Protein AF-A0A811K0P9-F1 (afdb_monomer)

Mean predicted aligned error: 18.81 Å

Sequence (170 aa):
MRSLLFLSLLFFTVQGAIVQQPKAIVVEADGKEWSQAKLEIEDAVEKLKAELFEVRKEELKAAALMRASSVPKTLTSEYVDAEGHKFLCKPCNFLFETIRDELIKESRLNLEIVRPKVDAACKKWSHNVSFLDRVCEKLVDQALVSLTEWLRAEEEKINPERICVFLHMC

Structure (mmCIF, N/CA/C/O backbone):
data_AF-A0A811K0P9-F1
#
_entry.id   AF-A0A811K0P9-F1
#
loop_
_atom_site.group_PDB
_atom_site.id
_atom_site.type_symbol
_atom_site.label_atom_id
_atom_site.label_alt_id
_atom_site.label_comp_id
_atom_site.label_asym_id
_atom_site.label_entity_id
_atom_site.label_seq_id
_atom_site.pdbx_PDB_ins_code
_atom_site.Cartn_x
_atom_site.Cartn_y
_atom_site.Cartn_z
_atom_site.occupancy
_atom_site.B_iso_or_equiv
_atom_site.auth_seq_id
_atom_site.auth_comp_id
_atom_site.auth_asym_id
_atom_site.auth_atom_id
_atom_site.pdbx_PDB_model_num
ATOM 1 N N . MET A 1 1 ? -52.061 74.069 36.843 1.00 35.97 1 MET A N 1
ATOM 2 C CA . MET A 1 1 ? -53.424 74.144 36.270 1.00 35.97 1 MET A CA 1
ATOM 3 C C . MET A 1 1 ? -53.768 72.783 35.664 1.00 35.97 1 MET A C 1
ATOM 5 O O . MET A 1 1 ? -52.948 72.312 34.898 1.00 35.97 1 MET A O 1
ATOM 9 N N . ARG A 1 2 ? -54.917 72.196 36.062 1.00 36.59 2 ARG A N 1
ATOM 10 C CA . ARG A 1 2 ? -55.795 71.193 35.383 1.00 36.59 2 ARG A CA 1
ATOM 11 C C . ARG A 1 2 ? -55.119 69.987 34.678 1.00 36.59 2 ARG A C 1
ATOM 13 O O . ARG A 1 2 ? -54.403 70.186 33.717 1.00 36.59 2 ARG A O 1
ATOM 20 N N . SER A 1 3 ? -55.205 68.738 35.156 1.00 35.06 3 SER A N 1
ATOM 21 C CA . SER A 1 3 ? -56.364 67.821 35.311 1.00 35.06 3 SER A CA 1
ATOM 22 C C . SER A 1 3 ? -56.935 67.264 33.987 1.00 35.06 3 SER A C 1
ATOM 24 O O . SER A 1 3 ? -57.140 68.041 33.059 1.00 35.06 3 SER A O 1
ATOM 26 N N . LEU A 1 4 ? -57.269 65.954 3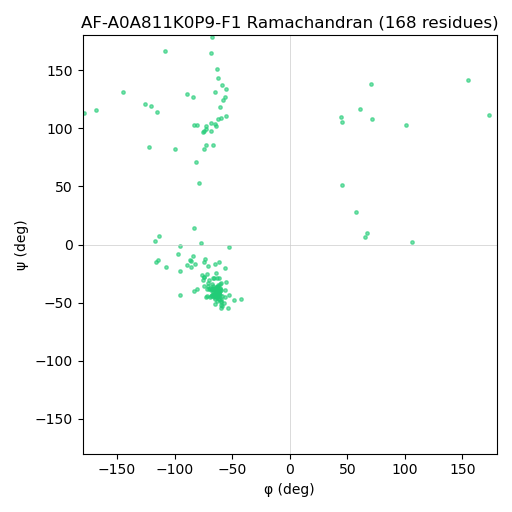4.020 1.00 41.19 4 LEU A N 1
ATOM 27 C CA . LEU A 1 4 ? -58.037 65.081 33.091 1.00 41.19 4 LEU A CA 1
ATOM 28 C C . LEU A 1 4 ? -57.189 64.167 32.171 1.00 41.19 4 LEU A C 1
ATOM 30 O O . LEU A 1 4 ? -56.460 64.648 31.317 1.00 41.19 4 LEU A O 1
ATOM 34 N N . LEU A 1 5 ? -57.072 62.858 32.468 1.00 43.28 5 LEU A N 1
ATOM 35 C CA . LEU A 1 5 ? -57.980 61.733 32.120 1.00 43.28 5 LEU A CA 1
ATOM 36 C C . LEU A 1 5 ? -58.149 61.523 30.608 1.00 43.28 5 LEU A C 1
ATOM 38 O O . LEU A 1 5 ? -58.753 62.373 29.979 1.00 43.28 5 LEU A O 1
ATOM 42 N N . PHE A 1 6 ? -57.720 60.366 30.080 1.00 43.28 6 PHE A N 1
ATOM 43 C CA . PHE A 1 6 ? -58.512 59.510 29.176 1.00 43.28 6 PHE A CA 1
ATOM 44 C C . PHE A 1 6 ? -57.841 58.131 28.997 1.00 43.28 6 PHE A C 1
ATOM 46 O O . PHE A 1 6 ? -56.732 58.011 28.483 1.00 43.28 6 PHE A O 1
ATOM 53 N N . LEU A 1 7 ? -58.541 57.088 29.456 1.00 42.72 7 LEU A N 1
ATOM 54 C CA . LEU A 1 7 ? -58.359 55.693 29.048 1.00 42.72 7 LEU A CA 1
ATOM 55 C C . LEU A 1 7 ? -58.669 55.561 27.548 1.00 42.72 7 LEU A C 1
ATOM 57 O O . LEU A 1 7 ? -59.669 56.125 27.104 1.00 42.72 7 LEU A O 1
ATOM 61 N N . SER A 1 8 ? -57.925 54.719 26.820 1.00 40.56 8 SER A N 1
ATOM 62 C CA . SER A 1 8 ? -58.440 53.487 26.181 1.00 40.56 8 SER A CA 1
ATOM 63 C C . SER A 1 8 ? -57.625 53.021 24.955 1.00 40.56 8 SER A C 1
ATOM 65 O O . SER A 1 8 ? -57.216 53.819 24.123 1.00 40.56 8 SER A O 1
ATOM 67 N N . LEU A 1 9 ? -57.494 51.686 24.858 1.00 39.62 9 LEU A N 1
ATOM 68 C CA . LEU A 1 9 ? -57.539 50.868 23.631 1.00 39.62 9 LEU A CA 1
ATOM 69 C C . LEU A 1 9 ? -56.363 50.936 22.626 1.00 39.62 9 LEU A C 1
ATOM 71 O O . LEU A 1 9 ? -56.285 51.843 21.812 1.00 39.62 9 LEU A O 1
ATOM 75 N N . LEU A 1 10 ? -55.543 49.872 22.555 1.00 44.56 10 LEU A N 1
ATOM 76 C CA . LEU A 1 10 ? -55.672 48.815 21.524 1.00 44.56 10 LEU A CA 1
ATOM 77 C C . LEU A 1 10 ? -54.508 47.802 21.558 1.00 44.56 10 LEU A C 1
ATOM 79 O O . LEU A 1 10 ? -53.370 48.105 21.225 1.00 44.56 10 LEU A O 1
ATOM 83 N N . PHE A 1 11 ? -54.870 46.580 21.956 1.00 39.84 11 PHE A N 1
ATOM 84 C CA . PHE A 1 11 ? -54.554 45.302 21.311 1.00 39.84 11 PHE A CA 1
ATOM 85 C C . PHE A 1 11 ? -53.120 45.033 20.824 1.00 39.84 11 PHE A C 1
ATOM 87 O O . PHE A 1 11 ? -52.696 45.414 19.738 1.00 39.84 11 PHE A O 1
ATOM 94 N N . PHE A 1 12 ? -52.453 44.188 21.610 1.00 39.44 12 PHE A N 1
ATOM 95 C CA . PHE A 1 12 ? -51.396 43.289 21.171 1.00 39.44 12 PHE A CA 1
ATOM 96 C C . PHE A 1 12 ? -51.896 42.385 20.035 1.00 39.44 12 PHE A C 1
ATOM 98 O O . PHE A 1 12 ? -52.860 41.642 20.213 1.00 39.44 12 PHE A O 1
ATOM 105 N N . THR A 1 13 ? -51.172 42.347 18.920 1.00 44.50 13 THR A N 1
ATOM 106 C CA . THR A 1 13 ? -51.170 41.187 18.021 1.00 44.50 13 THR A CA 1
ATOM 107 C C . THR A 1 13 ? -49.742 40.680 17.890 1.00 44.50 13 THR A C 1
ATOM 109 O O . THR A 1 13 ? -49.014 41.035 16.967 1.00 44.50 13 THR A O 1
ATOM 112 N N . VAL A 1 14 ? -49.334 39.848 18.849 1.00 46.28 14 VAL A N 1
ATOM 113 C CA . VAL A 1 14 ? -48.204 38.932 18.680 1.00 46.28 14 VAL A CA 1
ATOM 114 C C . VAL A 1 14 ? -48.747 37.736 17.903 1.00 46.28 14 VAL A C 1
ATOM 116 O O . VAL A 1 14 ? -49.471 36.909 18.452 1.00 46.28 14 VAL A O 1
ATOM 119 N N . GLN A 1 15 ? -48.447 37.662 16.609 1.00 41.97 15 GLN A N 1
ATOM 120 C CA . GLN A 1 15 ? -48.671 36.454 15.816 1.00 41.97 15 GLN A CA 1
ATOM 121 C C . GLN A 1 15 ? -47.631 35.403 16.224 1.00 41.97 15 GLN A C 1
ATOM 123 O O . GLN A 1 15 ? -46.566 35.287 15.628 1.00 41.97 15 GLN A O 1
ATOM 128 N N . GLY A 1 16 ? -47.939 34.644 17.274 1.00 40.09 16 GLY A N 1
ATOM 129 C CA . GLY A 1 16 ? -47.299 33.362 17.542 1.00 40.09 16 GLY A CA 1
ATOM 130 C C . GLY A 1 16 ? -48.002 32.288 16.719 1.00 40.09 16 GLY A C 1
ATOM 131 O O . GLY A 1 16 ? -49.103 31.867 17.067 1.00 40.09 16 GLY A O 1
ATOM 132 N N . ALA A 1 17 ? -47.393 31.864 15.614 1.00 41.56 17 ALA A N 1
ATOM 133 C CA . ALA A 1 17 ? -47.830 30.684 14.883 1.00 41.56 17 ALA A CA 1
ATOM 134 C C . ALA A 1 17 ? -47.624 29.448 15.776 1.00 41.56 17 ALA A C 1
ATOM 136 O O . ALA A 1 17 ? -46.502 28.983 15.970 1.00 41.56 17 ALA A O 1
ATOM 137 N N . ILE A 1 18 ? -48.711 28.931 16.350 1.00 42.50 18 ILE A N 1
ATOM 138 C CA . ILE A 1 18 ? -48.719 27.623 17.006 1.00 42.50 18 ILE A CA 1
ATOM 139 C C . ILE A 1 18 ? -48.655 26.584 15.886 1.00 42.50 18 ILE A C 1
AT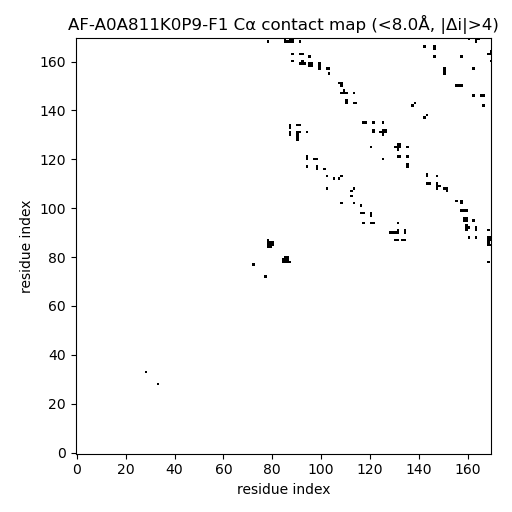OM 141 O O . ILE A 1 18 ? -49.650 26.294 15.225 1.00 42.50 18 ILE A O 1
ATOM 145 N N . VAL A 1 19 ? -47.456 26.054 15.645 1.00 41.47 19 VAL A N 1
ATOM 146 C CA . VAL A 1 19 ? -47.244 24.863 14.821 1.00 41.47 19 VAL A CA 1
ATOM 147 C C . VAL A 1 19 ? -47.927 23.699 15.535 1.00 41.47 19 VAL A C 1
ATOM 149 O O . VAL A 1 19 ? -47.438 23.178 16.536 1.00 41.47 19 VAL A O 1
ATOM 152 N N . GLN A 1 20 ? -49.105 23.330 15.046 1.00 47.66 20 GLN A N 1
ATOM 153 C CA . GLN A 1 20 ? -49.849 22.170 15.507 1.00 47.66 20 GLN A CA 1
ATOM 154 C C . GLN A 1 20 ? -49.062 20.928 15.075 1.00 47.66 20 GLN A C 1
ATOM 156 O O . GLN A 1 20 ? -49.002 20.605 13.890 1.00 47.66 20 GLN A O 1
ATOM 161 N N . GLN A 1 21 ? -48.379 20.277 16.022 1.00 42.59 21 GLN A N 1
ATOM 162 C CA . GLN A 1 21 ? -47.638 19.055 15.724 1.00 42.59 21 GLN A CA 1
ATOM 163 C C . GLN A 1 21 ? -48.596 17.989 15.172 1.00 42.59 21 GLN A C 1
ATOM 165 O O . GLN A 1 21 ? -49.702 17.834 15.708 1.00 42.59 21 GLN A O 1
ATOM 170 N N . PRO A 1 22 ? -48.208 17.250 14.117 1.00 46.25 22 PRO A N 1
ATOM 171 C CA . PRO A 1 22 ? -49.009 16.141 13.633 1.00 46.25 22 PRO A CA 1
ATOM 172 C C . PRO A 1 22 ? -49.126 15.116 14.761 1.00 46.25 22 PRO A C 1
ATOM 174 O O . PRO A 1 22 ? -48.123 14.592 15.245 1.00 46.25 22 PRO A O 1
ATOM 177 N N . LYS A 1 23 ? -50.361 14.855 15.208 1.00 46.22 23 LYS A N 1
ATOM 178 C CA . LYS A 1 23 ? -50.657 13.733 16.101 1.00 46.22 23 LYS A CA 1
ATOM 179 C C . LYS A 1 23 ? -50.144 12.470 15.418 1.00 46.22 23 LYS A C 1
ATOM 181 O O . LYS A 1 23 ? -50.690 12.066 14.395 1.00 46.22 23 LYS A O 1
ATOM 186 N N . ALA A 1 24 ? -49.090 11.882 15.975 1.00 47.69 24 ALA A N 1
ATOM 187 C CA . ALA A 1 24 ? -48.630 10.564 15.586 1.00 47.69 24 ALA A CA 1
ATOM 188 C C . ALA A 1 24 ? -49.781 9.583 15.840 1.00 47.69 24 ALA A C 1
ATOM 190 O O . ALA A 1 24 ? -50.153 9.325 16.984 1.00 47.69 24 ALA A O 1
ATOM 191 N N . ILE A 1 25 ? -50.389 9.096 14.762 1.00 47.41 25 ILE A N 1
ATOM 192 C CA . ILE A 1 25 ? -51.291 7.953 14.815 1.00 47.41 25 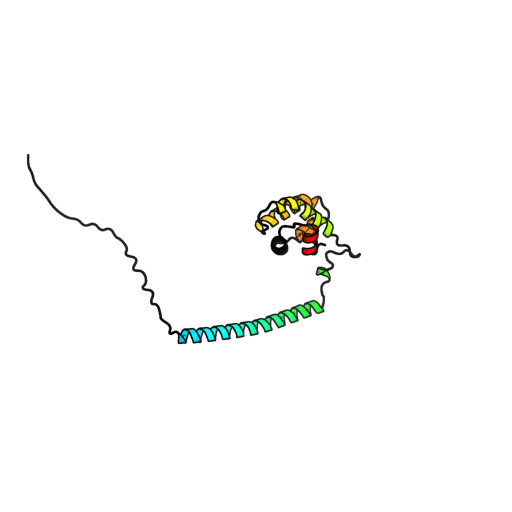ILE A CA 1
ATOM 193 C C . ILE A 1 25 ? -50.373 6.749 14.993 1.00 47.41 25 ILE A C 1
ATOM 195 O O . ILE A 1 25 ? -49.753 6.282 14.039 1.00 47.41 25 ILE A O 1
ATOM 199 N N . VAL A 1 26 ? -50.217 6.306 16.237 1.00 53.09 26 VAL A N 1
ATOM 200 C CA . VAL A 1 26 ? -49.587 5.022 16.537 1.00 53.09 26 VAL A CA 1
ATOM 201 C C . VAL A 1 26 ? -50.599 3.961 16.126 1.00 53.09 26 VAL A C 1
ATOM 203 O O . VAL A 1 26 ? -51.606 3.758 16.798 1.00 53.09 26 VAL A O 1
ATOM 206 N N . VAL A 1 27 ? -50.372 3.345 14.969 1.00 54.50 27 VAL A N 1
ATOM 207 C CA . VAL A 1 27 ? -51.075 2.123 14.584 1.00 54.50 27 VAL A CA 1
ATOM 208 C C . VAL A 1 27 ? -50.445 1.009 15.417 1.00 54.50 27 VAL A C 1
ATOM 210 O O . VAL A 1 27 ? -49.358 0.530 15.099 1.00 54.50 27 VAL A O 1
ATOM 213 N N . GLU A 1 28 ? -51.078 0.659 16.537 1.00 50.91 28 GLU A N 1
ATOM 214 C CA . GLU A 1 28 ? -50.770 -0.564 17.284 1.00 50.91 28 GLU A CA 1
ATOM 215 C C . GLU A 1 28 ? -51.172 -1.759 16.412 1.00 50.91 28 GLU A C 1
ATOM 217 O O . GLU A 1 28 ? -52.295 -2.250 16.481 1.00 50.91 28 GLU A O 1
ATOM 222 N N . ALA A 1 29 ? -50.265 -2.188 15.533 1.00 56.75 29 ALA A N 1
ATOM 223 C CA . ALA A 1 29 ? -50.363 -3.499 14.907 1.00 56.75 29 ALA A CA 1
ATOM 224 C C . ALA A 1 29 ? -50.211 -4.559 16.005 1.00 56.75 29 ALA A C 1
ATOM 226 O O . ALA A 1 29 ? -49.322 -4.454 16.861 1.00 56.75 29 ALA A O 1
ATOM 227 N N . ASP A 1 30 ? -51.117 -5.536 16.019 1.00 61.44 30 ASP A N 1
ATOM 228 C CA . ASP A 1 30 ? -51.169 -6.521 17.090 1.00 61.44 30 ASP A CA 1
ATOM 229 C C . ASP A 1 30 ? -49.867 -7.356 17.108 1.00 61.44 30 ASP A C 1
ATOM 231 O O . ASP A 1 30 ? -49.181 -7.535 16.095 1.00 61.44 30 ASP A O 1
ATOM 235 N N . GLY A 1 31 ? -49.463 -7.857 18.278 1.00 60.41 31 GLY A N 1
ATOM 236 C CA . GLY A 1 31 ? -48.205 -8.608 18.410 1.00 60.41 31 GLY A CA 1
ATOM 237 C C . GLY A 1 31 ? -48.145 -9.895 17.568 1.00 60.41 31 GLY A C 1
ATOM 238 O O . GLY A 1 31 ? -47.063 -10.450 17.360 1.00 60.41 31 GL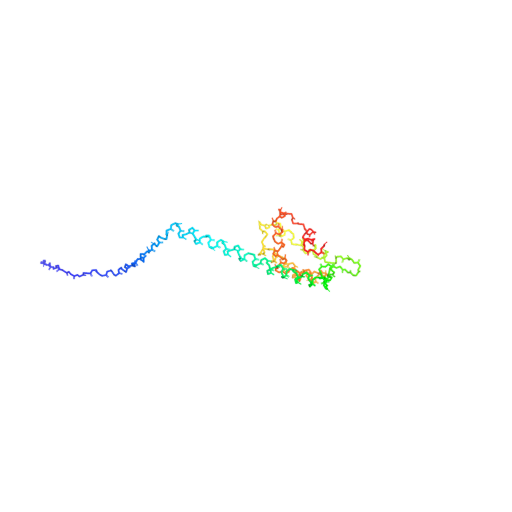Y A O 1
ATOM 239 N N . LYS A 1 32 ? -49.287 -10.373 17.065 1.00 64.38 32 LYS A N 1
ATOM 240 C CA . LYS A 1 32 ? -49.416 -11.555 16.213 1.00 64.38 32 LYS A CA 1
ATOM 241 C C . LYS A 1 32 ? -49.121 -11.211 14.749 1.00 64.38 32 LYS A C 1
ATOM 243 O O . LYS A 1 32 ? -48.391 -11.967 14.113 1.00 64.38 32 LYS A O 1
ATOM 248 N N . GLU A 1 33 ? -49.573 -10.058 14.253 1.00 68.25 33 GLU A N 1
ATOM 249 C CA . GLU A 1 33 ? -49.234 -9.531 12.923 1.00 68.25 33 GLU A CA 1
ATOM 250 C C . GLU A 1 33 ? -47.729 -9.274 12.789 1.00 68.25 33 GLU A C 1
ATOM 252 O O . GLU A 1 33 ? -47.117 -9.679 11.802 1.00 68.25 33 GLU A O 1
ATOM 257 N N . TRP A 1 34 ? -47.091 -8.704 13.817 1.00 68.31 34 TRP A N 1
ATOM 258 C CA . TRP A 1 34 ? -45.634 -8.512 13.831 1.00 68.31 34 TRP A CA 1
ATOM 259 C C . TRP A 1 34 ? -44.852 -9.824 13.829 1.00 68.31 34 TRP A C 1
ATOM 261 O O . TRP A 1 34 ? -43.825 -9.939 13.159 1.00 68.31 34 TRP A O 1
ATOM 271 N N . SER A 1 35 ? -45.331 -10.817 14.577 1.00 73.31 35 SER A N 1
ATOM 272 C CA . SER A 1 35 ? -44.689 -12.133 14.641 1.00 73.31 35 SER A CA 1
ATOM 273 C C . SER A 1 35 ? -44.771 -12.856 13.297 1.00 73.31 35 SER A C 1
ATOM 275 O O . SER A 1 35 ? -43.807 -13.494 12.879 1.00 73.31 35 SER A O 1
ATOM 277 N N . GLN A 1 36 ? -45.899 -12.713 12.600 1.00 78.00 36 GLN A N 1
ATOM 278 C CA . GLN A 1 36 ? -46.104 -13.300 11.284 1.00 78.00 36 GLN A CA 1
ATOM 279 C C . GLN A 1 36 ? -45.288 -12.580 10.200 1.00 78.00 36 GLN A C 1
ATOM 281 O O . GLN A 1 36 ? -44.570 -13.238 9.453 1.00 78.00 36 GLN A O 1
ATOM 286 N N . ALA A 1 37 ? -45.285 -11.244 10.186 1.00 75.19 37 ALA A N 1
ATOM 287 C CA . ALA A 1 37 ? -44.455 -10.461 9.270 1.00 75.19 37 ALA A CA 1
ATOM 288 C C . ALA A 1 37 ? -42.955 -10.741 9.463 1.00 75.19 37 ALA A C 1
ATOM 290 O O . ALA A 1 37 ? -42.200 -10.821 8.496 1.00 75.19 37 ALA A O 1
ATOM 291 N N . LYS A 1 38 ? -42.508 -10.939 10.710 1.00 81.50 38 LYS A N 1
ATOM 292 C CA . LYS A 1 38 ? -41.119 -11.303 11.005 1.00 81.50 38 LYS A CA 1
ATOM 293 C C . LYS A 1 38 ? -40.742 -12.664 10.413 1.00 81.50 38 LYS A C 1
ATOM 295 O O . LYS A 1 38 ? -39.681 -12.773 9.808 1.00 81.50 38 LYS A O 1
ATOM 300 N N . LEU A 1 39 ? -41.611 -13.666 10.554 1.00 86.88 39 LEU A N 1
ATOM 301 C CA . LEU A 1 39 ? -41.415 -14.996 9.967 1.00 86.88 39 LEU A CA 1
ATOM 302 C C . LEU A 1 39 ? -41.355 -14.945 8.436 1.00 86.88 39 LEU A C 1
ATOM 304 O O . LEU A 1 39 ? -40.485 -15.571 7.840 1.00 86.88 39 LEU A O 1
ATOM 308 N N . GLU A 1 40 ? -42.233 -14.166 7.804 1.00 85.94 40 GLU A N 1
ATOM 309 C CA . GLU A 1 40 ? -42.245 -13.987 6.346 1.00 85.94 40 GLU A CA 1
ATOM 310 C C . GLU A 1 40 ? -40.969 -13.295 5.838 1.00 85.94 40 GLU A C 1
ATOM 312 O O . GLU A 1 40 ? -40.420 -13.677 4.804 1.00 85.94 40 GLU A O 1
ATOM 317 N N . ILE A 1 41 ? -40.448 -12.315 6.584 1.00 84.81 41 ILE A N 1
ATOM 318 C CA . ILE A 1 41 ? -39.179 -11.649 6.260 1.00 84.81 41 ILE A CA 1
ATOM 319 C C . ILE A 1 41 ? -37.996 -12.606 6.439 1.00 84.81 41 ILE A C 1
ATOM 321 O O . ILE A 1 41 ? -37.111 -12.639 5.586 1.00 84.81 41 ILE A O 1
ATOM 325 N N . GLU A 1 42 ? -37.956 -13.378 7.527 1.00 87.44 42 GLU A N 1
ATOM 326 C CA . GLU A 1 42 ? -36.882 -14.346 7.779 1.00 87.44 42 GLU A CA 1
ATOM 327 C C . GLU A 1 42 ? -36.847 -15.438 6.699 1.00 87.44 42 GLU A C 1
ATOM 329 O O . GLU A 1 42 ? -35.773 -15.730 6.168 1.00 87.44 42 GLU A O 1
ATOM 334 N N . ASP A 1 43 ? -38.007 -15.960 6.292 1.00 92.69 43 ASP A N 1
ATOM 335 C CA . ASP A 1 43 ? -38.123 -16.926 5.192 1.00 92.69 43 ASP A CA 1
ATOM 336 C C . ASP A 1 43 ? -37.667 -16.327 3.849 1.00 92.69 43 ASP A C 1
ATOM 338 O O . ASP A 1 43 ? -36.869 -16.929 3.124 1.00 92.69 43 ASP A O 1
ATOM 342 N N . ALA A 1 44 ? -38.076 -15.090 3.543 1.00 88.12 44 ALA A N 1
ATOM 343 C CA . ALA A 1 44 ? -37.639 -14.390 2.336 1.00 88.12 44 ALA A CA 1
ATOM 344 C C . ALA A 1 44 ? -36.121 -14.140 2.316 1.00 88.12 44 ALA A C 1
ATOM 346 O O . ALA A 1 44 ? -35.483 -14.268 1.269 1.00 88.12 44 ALA A O 1
ATOM 347 N N . VAL A 1 45 ? -35.523 -13.814 3.465 1.00 87.12 45 VAL A N 1
ATOM 348 C CA . VAL A 1 45 ? -34.073 -13.625 3.595 1.00 87.12 45 VAL A CA 1
ATOM 349 C C . VAL A 1 45 ? -33.326 -14.939 3.376 1.00 87.12 45 VAL A C 1
ATOM 351 O O . VAL A 1 45 ? -32.334 -14.947 2.647 1.00 87.12 45 VAL A O 1
ATOM 354 N N . GLU A 1 46 ? -33.782 -16.047 3.959 1.00 88.94 46 GLU A N 1
ATOM 355 C CA . GLU A 1 46 ? -33.156 -17.358 3.744 1.00 88.94 46 GLU A CA 1
ATOM 356 C C . GLU A 1 46 ? -33.288 -17.821 2.290 1.00 88.94 46 GLU A C 1
ATOM 358 O O . GLU A 1 46 ? -32.317 -18.305 1.698 1.00 88.94 46 GLU A O 1
ATOM 363 N N . LYS A 1 47 ? -34.437 -17.568 1.658 1.00 91.69 47 LYS A N 1
ATOM 364 C CA . LYS A 1 47 ? -34.634 -17.834 0.233 1.00 91.69 47 LYS A CA 1
ATOM 365 C C . LYS A 1 47 ? -33.682 -17.018 -0.647 1.00 91.69 47 LYS A C 1
ATOM 367 O O . LYS A 1 47 ? -33.014 -17.582 -1.512 1.00 91.69 47 LYS A O 1
ATOM 372 N N . LEU A 1 48 ? -33.549 -15.715 -0.390 1.00 84.00 48 LEU A N 1
ATOM 373 C CA . LEU A 1 48 ? -32.614 -14.849 -1.116 1.00 84.00 48 LEU A CA 1
ATOM 374 C C . LEU A 1 48 ? -31.152 -15.255 -0.891 1.00 84.00 48 LEU A C 1
ATOM 376 O O . LEU A 1 48 ? -30.354 -15.200 -1.825 1.00 84.00 48 LEU A O 1
ATOM 380 N N . LYS A 1 49 ? -30.782 -15.697 0.318 1.00 86.12 49 LYS A N 1
ATOM 381 C CA . LYS A 1 49 ? -29.441 -16.240 0.590 1.00 86.12 49 LYS A CA 1
ATOM 382 C C . LYS A 1 49 ? -29.170 -17.500 -0.227 1.00 86.12 49 LYS A C 1
ATOM 384 O O . LYS A 1 49 ? -28.072 -17.629 -0.765 1.00 86.12 49 LYS A O 1
ATOM 389 N N . ALA A 1 50 ? -30.143 -18.405 -0.334 1.00 86.38 50 ALA A N 1
ATOM 390 C CA . ALA A 1 50 ? -30.012 -19.624 -1.128 1.00 86.38 50 ALA A CA 1
ATOM 391 C C . ALA A 1 50 ? -29.871 -19.316 -2.631 1.00 86.38 50 ALA A C 1
ATOM 393 O O . ALA A 1 50 ? -28.987 -19.862 -3.291 1.00 86.38 50 ALA A O 1
ATOM 394 N N . GLU A 1 51 ? -30.677 -18.390 -3.157 1.00 84.75 51 GLU A N 1
ATOM 395 C CA . GLU A 1 51 ? -30.582 -17.931 -4.549 1.00 84.75 51 GLU A CA 1
ATOM 396 C C . GLU A 1 51 ? -29.233 -17.246 -4.828 1.00 84.75 51 GLU A C 1
ATOM 398 O O . GLU A 1 51 ? -28.555 -17.576 -5.802 1.00 84.75 51 GLU A O 1
ATOM 403 N N . LEU A 1 52 ? -28.780 -16.360 -3.933 1.00 79.81 52 LEU A N 1
ATOM 404 C CA . LEU A 1 52 ? -27.476 -15.700 -4.035 1.00 79.81 52 LEU A CA 1
ATOM 405 C C . LEU A 1 52 ? -26.318 -16.706 -3.961 1.00 79.81 52 LEU A C 1
ATOM 407 O O . LEU A 1 52 ? -25.309 -16.531 -4.643 1.00 79.81 52 LEU A O 1
ATOM 411 N N . PHE A 1 53 ? -26.446 -17.759 -3.150 1.00 78.50 53 PHE A N 1
ATOM 412 C CA . PHE A 1 53 ? -25.441 -18.813 -3.046 1.00 78.50 53 PHE A CA 1
ATOM 413 C C . PHE A 1 53 ? -25.305 -19.599 -4.353 1.00 78.50 53 PHE A C 1
ATOM 415 O O . PHE A 1 53 ? -24.181 -19.823 -4.803 1.00 78.50 53 PHE A O 1
ATOM 422 N N . GLU A 1 54 ? -26.411 -19.970 -5.003 1.00 81.94 54 GLU A N 1
ATOM 423 C CA . GLU A 1 54 ? -26.355 -20.679 -6.287 1.00 81.94 54 GLU A CA 1
ATOM 424 C C . GLU A 1 54 ? -25.858 -19.775 -7.429 1.00 81.94 54 GLU A C 1
ATOM 426 O O . GLU A 1 54 ? -25.017 -20.214 -8.214 1.00 81.94 54 GLU A O 1
ATOM 431 N N . VAL A 1 55 ? -26.248 -18.493 -7.472 1.00 76.62 55 VAL A N 1
ATOM 432 C CA . VAL A 1 55 ? -25.673 -17.520 -8.426 1.00 76.62 55 VAL A CA 1
ATOM 433 C C . VAL A 1 55 ? -24.165 -17.393 -8.220 1.00 76.62 55 VAL A C 1
ATOM 435 O O . VAL A 1 55 ? -23.389 -17.536 -9.164 1.00 76.62 55 VAL A O 1
ATOM 438 N N . ARG A 1 56 ? -23.720 -17.214 -6.972 1.00 71.81 56 ARG A N 1
ATOM 439 C CA . ARG A 1 56 ? -22.297 -17.073 -6.645 1.00 71.81 56 ARG A CA 1
ATOM 440 C C . ARG A 1 56 ? -21.507 -18.351 -6.913 1.00 71.81 56 ARG A C 1
ATOM 442 O O . ARG A 1 56 ? -20.322 -18.286 -7.222 1.00 71.81 56 ARG A O 1
ATOM 449 N N . LYS A 1 57 ? -22.137 -19.519 -6.815 1.00 74.94 57 LYS A N 1
ATOM 450 C CA . LYS A 1 57 ? -21.545 -20.817 -7.159 1.00 74.94 57 LYS A CA 1
ATOM 451 C C . LYS A 1 57 ? -21.377 -20.978 -8.667 1.00 74.94 57 LYS A C 1
ATOM 453 O O . LYS A 1 57 ? -20.344 -21.492 -9.084 1.00 74.94 57 LYS A O 1
ATOM 458 N N . GLU A 1 58 ? -22.323 -20.510 -9.477 1.00 75.81 58 GLU A N 1
ATOM 459 C CA . GLU A 1 58 ? -22.161 -20.449 -10.934 1.00 75.81 58 GLU A CA 1
ATOM 460 C C . GLU A 1 58 ? -21.112 -19.406 -11.348 1.00 75.81 58 GLU A C 1
ATOM 462 O O . GLU A 1 58 ? -20.261 -19.709 -12.180 1.00 75.81 58 GLU A O 1
ATOM 467 N N . GLU A 1 59 ? -21.052 -18.241 -10.695 1.00 68.88 59 GLU A N 1
ATOM 468 C CA . GLU A 1 59 ? -19.957 -17.274 -10.877 1.00 68.88 59 GLU A CA 1
ATOM 469 C C . GLU A 1 59 ? -18.598 -17.861 -10.473 1.00 68.88 59 GLU A C 1
ATOM 471 O O . GLU A 1 59 ? -17.606 -17.675 -11.174 1.00 68.88 59 GLU A O 1
ATOM 476 N N . LEU A 1 60 ? -18.534 -18.614 -9.370 1.00 64.75 60 LEU A N 1
ATOM 477 C CA . LEU A 1 60 ? -17.319 -19.295 -8.920 1.00 64.75 60 LEU A CA 1
ATOM 478 C C . LEU A 1 60 ? -16.911 -20.423 -9.870 1.00 64.75 60 LEU A C 1
ATOM 480 O O . LEU A 1 60 ? -15.718 -20.586 -10.115 1.00 64.75 60 LEU A O 1
ATOM 484 N N . LYS A 1 61 ? -17.864 -21.178 -10.429 1.00 76.38 61 LYS A N 1
ATOM 485 C CA . LYS A 1 61 ? -17.602 -22.185 -11.467 1.00 76.38 61 LYS A CA 1
ATOM 486 C C . LYS A 1 61 ? -17.145 -21.535 -12.767 1.00 76.38 61 LYS A C 1
ATOM 488 O O . LYS A 1 61 ? -16.168 -22.002 -13.338 1.00 76.38 61 LYS A O 1
ATOM 493 N N . ALA A 1 62 ? -17.778 -20.448 -13.204 1.00 72.81 62 ALA A N 1
ATOM 494 C CA . ALA A 1 62 ? -17.361 -19.678 -14.372 1.00 72.81 62 ALA A CA 1
ATOM 495 C C . ALA A 1 62 ? -15.956 -19.091 -14.166 1.00 72.81 62 ALA A C 1
ATOM 497 O O . ALA A 1 62 ? -15.088 -19.245 -15.022 1.00 72.81 62 ALA A O 1
ATOM 498 N N . ALA A 1 63 ? -15.675 -18.527 -12.989 1.00 63.75 63 ALA A N 1
ATOM 499 C CA . ALA A 1 63 ? -14.345 -18.063 -12.606 1.00 63.75 63 ALA A CA 1
ATOM 500 C C . ALA A 1 63 ? -13.326 -19.213 -12.525 1.00 63.75 63 ALA A C 1
ATOM 502 O O . ALA A 1 63 ? -12.169 -19.037 -12.902 1.00 63.75 63 ALA A O 1
ATOM 503 N N . ALA A 1 64 ? -13.725 -20.400 -12.061 1.00 64.75 64 ALA A N 1
ATOM 504 C CA . ALA A 1 64 ? -12.875 -21.588 -12.037 1.00 64.75 64 ALA A CA 1
ATOM 505 C C . ALA A 1 64 ? -12.598 -22.133 -13.447 1.00 64.75 64 ALA A C 1
ATOM 507 O O . ALA A 1 64 ? -11.471 -22.531 -13.725 1.00 64.75 64 ALA A O 1
ATOM 508 N N . LEU A 1 65 ? -13.576 -22.087 -14.356 1.00 63.84 65 LEU A N 1
ATOM 509 C CA . LEU A 1 65 ? -13.413 -22.470 -15.759 1.00 63.84 65 LEU A CA 1
ATOM 510 C C . LEU A 1 65 ? -12.471 -21.497 -16.489 1.00 63.84 65 LEU A C 1
ATOM 512 O O . LEU A 1 65 ? -11.572 -21.926 -17.210 1.00 63.84 65 LEU A O 1
ATOM 516 N N . MET A 1 66 ? -12.604 -20.194 -16.212 1.00 56.62 66 MET A N 1
ATOM 517 C CA . MET A 1 66 ? -11.675 -19.158 -16.679 1.00 56.62 66 MET A CA 1
ATOM 518 C C . MET A 1 66 ? -10.258 -19.363 -16.115 1.00 56.62 66 MET A C 1
ATOM 520 O O . MET A 1 66 ? -9.279 -19.140 -16.823 1.00 56.62 66 MET A O 1
ATOM 524 N N . ARG A 1 67 ? -10.121 -19.862 -14.877 1.00 53.84 67 ARG A N 1
ATOM 525 C CA . ARG A 1 67 ? -8.821 -20.239 -14.283 1.00 53.84 67 ARG A CA 1
ATOM 526 C C . ARG A 1 67 ? -8.250 -21.548 -14.839 1.00 53.84 67 ARG A C 1
ATOM 528 O O . ARG A 1 67 ? -7.033 -21.696 -14.865 1.00 53.84 67 ARG A O 1
ATOM 535 N N . ALA A 1 68 ? -9.085 -22.482 -15.296 1.00 51.25 68 ALA A N 1
ATOM 536 C CA . ALA A 1 68 ? -8.642 -23.762 -15.851 1.00 51.25 68 ALA A CA 1
ATOM 537 C C . ALA A 1 68 ? -8.088 -23.639 -17.285 1.00 51.25 68 ALA A C 1
ATOM 539 O O . ALA A 1 68 ? -7.230 -24.430 -17.667 1.00 51.25 68 ALA A O 1
ATOM 540 N N . SER A 1 69 ? -8.517 -22.635 -18.063 1.00 48.69 69 SER A N 1
ATOM 541 C CA . SER A 1 69 ? -7.999 -22.397 -19.425 1.00 48.69 69 SER A CA 1
ATOM 542 C C . SER A 1 69 ? -6.740 -21.526 -19.481 1.00 48.69 69 SER A C 1
ATOM 544 O O . SER A 1 69 ? -6.072 -21.471 -20.510 1.00 48.69 69 SER A O 1
ATOM 546 N N . SER A 1 70 ? -6.397 -20.862 -18.388 1.00 45.97 70 SER A N 1
ATOM 547 C CA . SER A 1 70 ? -5.092 -20.269 -18.138 1.00 45.97 70 SER A CA 1
ATOM 548 C C . SER A 1 70 ? -5.195 -19.662 -16.755 1.00 45.97 70 SER A C 1
ATOM 550 O O . SER A 1 70 ? -5.888 -18.665 -16.573 1.00 45.97 70 SER A O 1
ATOM 552 N N . VAL A 1 71 ? -4.470 -20.192 -15.778 1.00 40.22 71 VAL A N 1
ATOM 553 C CA . VAL A 1 71 ? -3.889 -19.272 -14.808 1.00 40.22 71 VAL A CA 1
ATOM 554 C C . VAL A 1 71 ? -2.955 -18.428 -15.670 1.00 40.22 71 VAL A C 1
ATOM 556 O O . VAL A 1 71 ? -1.974 -18.989 -16.175 1.00 40.22 71 VAL A O 1
ATOM 559 N N . PRO A 1 72 ? -3.246 -17.144 -15.963 1.00 38.34 72 PRO A N 1
ATOM 560 C CA . PRO A 1 72 ? -2.201 -16.333 -16.534 1.00 38.34 72 PRO A CA 1
ATOM 561 C C . PRO A 1 72 ? -1.093 -16.401 -15.490 1.00 38.34 72 PRO A C 1
ATOM 563 O O . PRO A 1 72 ? -1.313 -16.138 -14.305 1.00 38.34 72 PRO A O 1
ATOM 566 N N . LYS A 1 73 ? 0.096 -16.823 -15.913 1.00 43.31 73 LYS A N 1
ATOM 567 C CA . LYS A 1 73 ? 1.293 -16.855 -15.071 1.00 43.31 73 LYS A CA 1
ATOM 568 C C . LYS A 1 73 ? 1.574 -15.494 -14.407 1.00 43.31 73 LYS A C 1
ATOM 570 O O . LYS A 1 73 ? 2.477 -15.404 -13.606 1.00 43.31 73 LYS A O 1
ATOM 575 N N . THR A 1 74 ? 0.797 -14.447 -14.661 1.00 38.91 74 THR A N 1
ATOM 576 C CA . THR A 1 74 ? 1.013 -13.061 -14.260 1.00 38.91 74 THR A CA 1
ATOM 577 C C . THR A 1 74 ? 0.790 -12.732 -12.786 1.00 38.91 74 THR A C 1
ATOM 579 O O . THR A 1 74 ? 1.246 -11.677 -12.376 1.00 38.91 74 THR A O 1
ATOM 582 N N . LEU A 1 75 ? 0.182 -13.582 -11.949 1.00 38.91 75 LEU A N 1
ATOM 583 C CA . LEU A 1 75 ? 0.182 -13.306 -10.496 1.00 38.91 75 LEU A CA 1
ATOM 584 C C . LEU A 1 75 ? 1.441 -13.823 -9.781 1.00 38.91 75 LEU A C 1
ATOM 586 O O . LEU A 1 75 ? 1.781 -13.319 -8.717 1.00 38.91 75 LEU A O 1
ATOM 590 N N . THR A 1 76 ? 2.179 -14.760 -10.385 1.00 39.50 76 THR A N 1
ATOM 591 C CA . THR A 1 76 ? 3.480 -15.245 -9.884 1.00 39.50 76 THR A CA 1
ATOM 592 C C . THR A 1 76 ? 4.667 -14.916 -10.796 1.00 39.50 76 THR A C 1
ATOM 594 O O . THR A 1 76 ? 5.799 -15.025 -10.342 1.00 39.50 76 THR A O 1
ATOM 597 N N . SER A 1 77 ? 4.453 -14.484 -12.044 1.00 42.25 77 SER A N 1
ATOM 598 C CA . SER A 1 77 ? 5.513 -14.249 -13.044 1.00 42.25 77 SER A CA 1
ATOM 599 C C . SER A 1 77 ? 5.705 -12.791 -13.454 1.00 42.25 77 SER A C 1
ATOM 601 O O . SER A 1 77 ? 6.465 -12.533 -14.380 1.00 42.25 77 SER A O 1
ATOM 603 N N . GLU A 1 78 ? 5.040 -11.828 -12.814 1.00 49.28 78 GLU A N 1
ATOM 604 C CA . GLU A 1 78 ? 5.313 -10.409 -13.102 1.00 49.28 78 GLU A CA 1
ATOM 605 C C . GLU A 1 78 ? 6.542 -9.878 -12.341 1.00 49.28 78 GLU A C 1
ATOM 607 O O . GLU A 1 78 ? 7.106 -8.846 -12.696 1.00 49.28 78 GLU A O 1
ATOM 61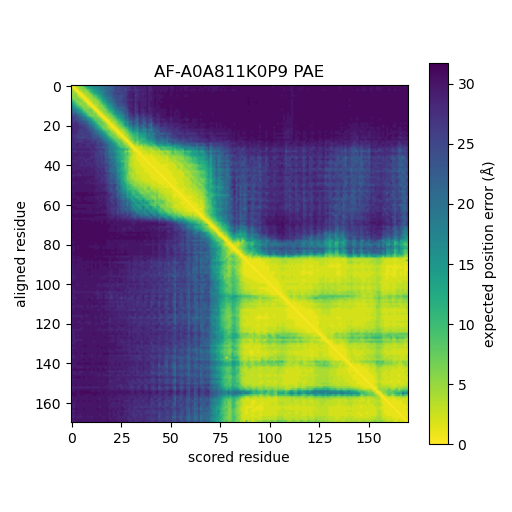2 N N . TYR A 1 79 ? 6.981 -10.601 -11.309 1.00 54.62 79 TYR A N 1
ATOM 613 C CA . TYR A 1 79 ? 7.992 -10.138 -10.349 1.00 54.62 79 TYR A CA 1
ATOM 614 C C . TYR A 1 79 ? 9.260 -10.961 -10.352 1.00 54.62 79 TYR A C 1
ATOM 616 O O . TYR A 1 79 ? 10.120 -10.748 -9.512 1.00 54.62 79 TYR A O 1
ATOM 624 N N . VAL A 1 80 ? 9.328 -11.930 -11.247 1.00 54.19 80 VAL A N 1
ATOM 625 C CA . VAL A 1 80 ? 10.312 -12.993 -11.272 1.00 54.19 80 VAL A CA 1
ATOM 626 C C . VAL A 1 80 ? 10.921 -12.929 -12.664 1.00 54.19 80 VAL A C 1
ATOM 628 O O . VAL A 1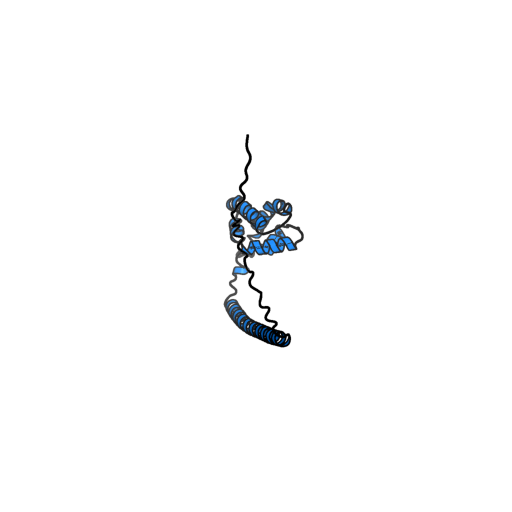 80 ? 10.174 -12.977 -13.643 1.00 54.19 80 VAL A O 1
ATOM 631 N N . ASP A 1 81 ? 12.233 -12.723 -12.774 1.00 56.00 81 ASP A N 1
ATOM 632 C CA . ASP A 1 81 ? 12.888 -12.747 -14.088 1.00 56.00 81 ASP A CA 1
ATOM 633 C C . ASP A 1 81 ? 12.859 -14.167 -14.659 1.00 56.00 81 ASP A C 1
ATOM 635 O O . ASP A 1 81 ? 12.313 -15.096 -14.052 1.00 56.00 81 ASP A O 1
ATOM 639 N N . ALA A 1 82 ? 13.393 -14.347 -15.867 1.00 53.22 82 ALA A N 1
ATOM 640 C CA . ALA A 1 82 ? 13.436 -15.663 -16.497 1.00 53.22 82 ALA A CA 1
ATOM 641 C C . ALA A 1 82 ? 14.156 -16.706 -15.612 1.00 53.22 82 ALA A C 1
ATOM 643 O O . ALA A 1 82 ? 13.930 -17.906 -15.772 1.00 53.22 82 ALA A O 1
ATOM 644 N N . GLU A 1 83 ? 14.969 -16.240 -14.660 1.00 48.84 83 GLU A N 1
ATOM 645 C CA . GLU A 1 83 ? 15.784 -17.010 -13.731 1.00 48.84 83 GLU A CA 1
ATOM 646 C C . GLU A 1 83 ? 15.162 -17.221 -12.337 1.00 48.84 83 GLU A C 1
ATOM 648 O O . GLU A 1 83 ? 15.690 -18.024 -11.565 1.00 48.84 83 GLU A O 1
ATOM 653 N N . GLY A 1 84 ? 14.043 -16.577 -11.988 1.00 55.84 84 GLY A N 1
ATOM 654 C CA . GLY A 1 84 ? 13.419 -16.777 -10.673 1.00 55.84 84 GLY A CA 1
ATOM 655 C C . GLY A 1 84 ? 13.584 -15.629 -9.664 1.00 55.84 84 GLY A C 1
ATOM 656 O O . GLY A 1 84 ? 13.127 -15.761 -8.524 1.00 55.84 84 GLY A O 1
ATOM 657 N N . HIS A 1 85 ? 14.230 -14.516 -10.015 1.00 54.72 85 HIS A N 1
ATOM 658 C CA . HIS A 1 85 ? 14.610 -13.480 -9.055 1.00 54.72 85 HIS A CA 1
ATOM 659 C C . HIS A 1 85 ? 13.539 -12.403 -8.855 1.00 54.72 85 HIS A C 1
ATOM 661 O O . HIS A 1 85 ? 13.076 -11.769 -9.801 1.00 54.72 85 HIS A O 1
ATOM 667 N N . LYS A 1 86 ? 13.207 -12.139 -7.580 1.00 68.44 86 LYS A N 1
ATOM 668 C CA . LYS A 1 86 ? 12.272 -11.086 -7.153 1.00 68.44 86 LYS A CA 1
ATOM 669 C C . LYS A 1 86 ? 12.886 -9.687 -7.256 1.00 68.44 86 LYS A C 1
ATOM 671 O O . LYS A 1 86 ? 13.376 -9.144 -6.264 1.00 68.44 86 LYS A O 1
ATOM 676 N N . PHE A 1 87 ? 12.884 -9.087 -8.446 1.00 77.69 87 PHE A N 1
ATOM 677 C CA . PHE A 1 87 ? 13.573 -7.808 -8.694 1.00 77.69 87 PHE A CA 1
ATOM 678 C C . PHE A 1 87 ? 12.918 -6.582 -8.031 1.00 77.69 87 PHE A C 1
ATOM 680 O O . PHE A 1 87 ? 13.597 -5.576 -7.829 1.00 77.69 87 PHE A O 1
ATOM 687 N N . LEU A 1 88 ? 11.645 -6.659 -7.620 1.00 85.19 88 LEU A N 1
ATOM 688 C CA . LEU A 1 88 ? 10.979 -5.568 -6.887 1.00 85.19 88 LEU A CA 1
ATOM 689 C C . LEU A 1 88 ? 11.239 -5.580 -5.376 1.00 85.19 88 LEU A C 1
ATOM 691 O O . LEU A 1 88 ? 10.940 -4.592 -4.707 1.00 85.19 88 LEU A O 1
ATOM 695 N N . CYS A 1 89 ? 11.848 -6.638 -4.837 1.00 87.38 89 CYS A N 1
ATOM 696 C CA . CYS A 1 89 ? 12.054 -6.760 -3.397 1.00 87.38 89 CYS A CA 1
ATOM 697 C C . CYS A 1 89 ? 12.983 -5.663 -2.847 1.00 87.38 89 CYS A C 1
ATOM 699 O O . CYS A 1 89 ? 12.666 -5.004 -1.859 1.00 87.38 89 CYS A O 1
ATOM 701 N N . LYS A 1 90 ? 14.104 -5.395 -3.533 1.00 89.94 90 LYS A N 1
ATOM 702 C CA . LYS A 1 90 ? 15.050 -4.336 -3.139 1.00 89.94 90 LYS A CA 1
ATOM 703 C C . LYS A 1 90 ? 14.442 -2.923 -3.237 1.00 89.94 90 LYS A C 1
ATOM 705 O O . LYS A 1 90 ? 14.522 -2.205 -2.243 1.00 89.94 90 LYS A O 1
ATOM 710 N N . PRO A 1 91 ? 13.823 -2.509 -4.362 1.00 90.88 91 PRO A N 1
ATOM 711 C CA . PRO A 1 91 ? 13.149 -1.211 -4.447 1.00 90.88 91 PRO A CA 1
ATOM 712 C C . PRO A 1 91 ? 12.000 -1.054 -3.444 1.00 90.88 91 PRO A C 1
ATOM 714 O O . PRO A 1 91 ? 11.845 0.017 -2.862 1.00 90.88 91 PRO A O 1
ATOM 717 N N . CYS A 1 92 ? 11.225 -2.115 -3.194 1.00 92.00 92 CYS A N 1
ATOM 718 C CA . CYS A 1 92 ? 10.166 -2.087 -2.189 1.00 92.00 92 CYS A CA 1
ATOM 719 C C . CYS A 1 92 ? 10.739 -1.865 -0.783 1.00 92.00 92 CYS A C 1
ATOM 721 O O . CYS A 1 92 ? 10.289 -0.966 -0.071 1.00 92.00 92 CYS A O 1
ATOM 723 N N . ASN A 1 93 ? 11.775 -2.621 -0.406 1.00 92.62 93 ASN A N 1
ATOM 724 C CA . ASN A 1 93 ? 12.432 -2.447 0.888 1.00 92.62 93 ASN A CA 1
ATOM 725 C C . ASN A 1 93 ? 12.975 -1.028 1.039 1.00 92.62 93 ASN A C 1
ATOM 727 O O . ASN A 1 93 ? 12.724 -0.397 2.059 1.00 92.62 93 ASN A O 1
ATOM 731 N N . PHE A 1 94 ? 13.625 -0.497 0.000 1.00 93.19 94 PHE A N 1
ATOM 732 C CA . PHE A 1 94 ? 14.119 0.877 -0.006 1.00 93.19 94 PHE A CA 1
ATOM 733 C C . PHE A 1 94 ? 13.004 1.901 0.261 1.00 93.19 94 PHE A C 1
ATOM 735 O O . PHE A 1 94 ? 13.182 2.818 1.068 1.00 93.19 94 PHE A O 1
ATOM 742 N N . LEU A 1 95 ? 11.847 1.749 -0.392 1.00 94.06 95 LEU A N 1
ATOM 743 C CA . LEU A 1 95 ? 10.706 2.645 -0.205 1.00 94.06 95 LEU A CA 1
ATOM 744 C C . LEU A 1 95 ? 10.244 2.657 1.252 1.00 94.06 95 LEU A C 1
ATOM 746 O O . LEU A 1 95 ? 10.140 3.722 1.860 1.00 94.06 95 LEU A O 1
ATOM 750 N N . PHE A 1 96 ? 9.981 1.476 1.813 1.00 93.56 96 PHE A N 1
ATOM 751 C CA . PHE A 1 96 ? 9.447 1.362 3.166 1.00 93.56 96 PHE A CA 1
ATOM 752 C C . PHE A 1 96 ? 10.483 1.652 4.243 1.00 93.56 96 PHE A C 1
ATOM 754 O O . PHE A 1 96 ? 10.111 2.147 5.300 1.00 93.56 96 PHE A O 1
ATOM 761 N N . GLU A 1 97 ? 11.766 1.425 3.977 1.00 94.25 97 GLU A N 1
ATOM 762 C CA . GLU A 1 97 ? 12.862 1.852 4.843 1.00 94.25 97 GLU A CA 1
ATOM 763 C C . GLU A 1 97 ? 12.963 3.381 4.895 1.00 94.25 97 GLU A C 1
ATOM 765 O O . GLU A 1 97 ? 13.092 3.948 5.977 1.00 94.25 97 GLU A O 1
ATOM 770 N N . THR A 1 98 ? 12.777 4.056 3.756 1.00 93.19 98 THR A N 1
ATOM 771 C CA . THR A 1 98 ? 12.781 5.526 3.667 1.00 93.19 98 THR A CA 1
ATOM 772 C C . THR A 1 98 ? 11.682 6.164 4.516 1.00 93.19 98 THR A C 1
ATOM 774 O O . THR A 1 98 ? 11.927 7.166 5.183 1.00 93.19 98 THR A O 1
ATOM 777 N N . ILE A 1 99 ? 10.468 5.608 4.489 1.00 93.31 99 ILE A N 1
ATOM 778 C CA . ILE A 1 99 ? 9.314 6.176 5.209 1.00 93.31 99 ILE A CA 1
ATOM 779 C C . ILE A 1 99 ? 9.095 5.550 6.589 1.00 93.31 99 ILE A C 1
ATOM 781 O O . ILE A 1 99 ? 8.182 5.957 7.306 1.00 93.31 99 ILE A O 1
ATOM 785 N N . ARG A 1 100 ? 9.916 4.572 6.988 1.00 92.00 100 ARG A N 1
ATOM 786 C CA . ARG A 1 100 ? 9.751 3.808 8.233 1.00 92.00 100 ARG A CA 1
ATOM 787 C C . ARG A 1 100 ? 9.650 4.715 9.451 1.00 92.00 100 ARG A C 1
ATOM 789 O O . ARG A 1 100 ? 8.677 4.637 10.197 1.00 92.00 100 ARG A O 1
ATOM 796 N N . ASP A 1 101 ? 10.633 5.590 9.627 1.00 90.12 101 ASP A N 1
ATOM 797 C CA . ASP A 1 101 ? 10.713 6.481 10.786 1.00 90.12 101 ASP A CA 1
ATOM 798 C C . ASP A 1 101 ? 9.569 7.495 10.807 1.00 90.12 101 ASP A C 1
ATOM 800 O O . ASP A 1 101 ? 9.152 7.954 11.870 1.00 90.12 101 ASP A O 1
ATOM 804 N N . GLU A 1 102 ? 9.053 7.858 9.634 1.00 90.69 102 GLU A N 1
ATOM 805 C CA . GLU A 1 102 ? 7.892 8.729 9.512 1.00 90.69 102 GLU A CA 1
ATOM 806 C C . GLU A 1 102 ? 6.590 8.018 9.846 1.00 90.69 102 GLU A C 1
ATOM 808 O O . GLU A 1 102 ? 5.669 8.689 10.292 1.00 90.69 102 GLU A O 1
ATOM 813 N N . LEU A 1 103 ? 6.492 6.710 9.605 1.00 89.12 103 LEU A N 1
ATOM 814 C CA . LEU A 1 103 ? 5.315 5.915 9.938 1.00 89.12 103 LEU A CA 1
ATOM 815 C C . LEU A 1 103 ? 5.297 5.528 11.422 1.00 89.12 103 LEU A C 1
ATOM 817 O O . LEU A 1 103 ? 4.241 5.575 12.037 1.00 89.12 103 LEU A O 1
ATOM 821 N N . ILE A 1 104 ? 6.452 5.212 12.020 1.00 89.00 104 ILE A N 1
ATOM 822 C CA . ILE A 1 104 ? 6.559 4.858 13.451 1.00 89.00 104 ILE A CA 1
ATOM 823 C C . ILE A 1 104 ? 6.154 6.031 14.361 1.00 89.00 104 ILE A C 1
ATOM 825 O O . ILE A 1 104 ? 5.678 5.825 15.471 1.00 89.00 104 ILE A O 1
ATOM 829 N N . LYS A 1 105 ? 6.332 7.275 13.903 1.00 88.94 105 LYS A N 1
ATOM 830 C CA . LYS A 1 105 ? 5.936 8.477 14.659 1.00 88.94 105 LYS A CA 1
ATOM 831 C C . LYS A 1 105 ? 4.428 8.718 14.675 1.00 88.94 105 LYS A C 1
ATOM 833 O O . LYS A 1 105 ? 3.958 9.545 15.454 1.00 88.94 105 LYS A O 1
ATOM 838 N N . GLU A 1 106 ? 3.680 8.055 13.802 1.00 88.38 106 GLU A N 1
ATOM 839 C CA . GLU A 1 106 ? 2.250 8.285 13.668 1.00 88.38 106 GLU A CA 1
ATOM 840 C C . GLU A 1 106 ? 1.485 7.467 14.697 1.00 88.38 106 GLU A C 1
ATOM 842 O O . GLU A 1 106 ? 1.592 6.248 14.756 1.00 88.38 106 GLU A O 1
ATOM 847 N N . SER A 1 107 ? 0.628 8.140 15.461 1.00 82.50 107 SER A N 1
ATOM 848 C CA . SER A 1 107 ? -0.259 7.475 16.427 1.00 82.50 107 SER A CA 1
ATOM 849 C C . SER A 1 107 ? -1.300 6.555 15.775 1.00 82.50 107 SER A C 1
ATOM 851 O O . SER A 1 107 ? -1.945 5.760 16.457 1.00 82.50 107 SER A O 1
ATOM 853 N N . ARG A 1 108 ? -1.534 6.704 14.462 1.00 85.25 108 ARG A N 1
ATOM 854 C CA . ARG A 1 108 ? -2.499 5.918 13.689 1.00 85.25 108 ARG A CA 1
ATOM 855 C C . ARG A 1 108 ? -1.979 5.682 12.278 1.00 85.25 108 ARG A C 1
ATOM 857 O O . ARG A 1 108 ? -1.633 6.620 11.572 1.00 85.25 108 ARG A O 1
ATOM 864 N N . LEU A 1 109 ? -2.035 4.433 11.827 1.00 87.81 109 LEU A N 1
ATOM 865 C CA . LEU A 1 109 ? -1.704 4.048 10.454 1.00 87.81 109 LEU A CA 1
ATOM 866 C C . LEU A 1 109 ? -3.001 3.892 9.653 1.00 87.81 109 LEU A C 1
ATOM 868 O O . LEU A 1 109 ? -3.569 2.808 9.545 1.00 87.81 109 LEU A O 1
ATOM 872 N N . ASN A 1 110 ? -3.551 5.003 9.161 1.00 89.81 110 ASN A N 1
ATOM 873 C CA . ASN A 1 110 ? -4.702 5.002 8.255 1.00 89.81 110 ASN A CA 1
ATOM 874 C C . ASN A 1 110 ? -4.290 5.385 6.829 1.00 89.81 110 ASN A C 1
ATOM 876 O O . ASN A 1 110 ? -3.185 5.869 6.600 1.00 89.81 110 ASN A O 1
ATOM 880 N N . LEU A 1 111 ? -5.181 5.150 5.864 1.00 90.06 111 LEU A N 1
ATOM 881 C CA . LEU A 1 111 ? -4.907 5.439 4.458 1.00 90.06 111 LEU A CA 1
ATOM 882 C C . LEU A 1 111 ? -4.527 6.909 4.230 1.00 90.06 111 LEU A C 1
ATOM 884 O O . LEU A 1 111 ? -3.616 7.184 3.458 1.00 90.06 111 LEU A O 1
ATOM 888 N N . GLU A 1 112 ? -5.184 7.833 4.932 1.00 91.31 112 GLU A N 1
ATOM 889 C CA . GLU A 1 112 ? -4.938 9.279 4.848 1.00 91.31 112 GLU A CA 1
ATOM 890 C C . GLU A 1 112 ? -3.534 9.684 5.315 1.00 91.31 112 GLU A C 1
ATOM 892 O O . GLU A 1 112 ? -3.023 10.706 4.872 1.00 91.31 112 GLU A O 1
ATOM 897 N N . ILE A 1 113 ? -2.894 8.882 6.169 1.00 91.25 113 ILE A N 1
ATOM 898 C CA . ILE A 1 113 ? -1.533 9.108 6.673 1.00 91.25 113 ILE A CA 1
ATOM 899 C C . ILE A 1 113 ? -0.502 8.337 5.844 1.00 91.25 113 ILE A C 1
ATOM 901 O O . ILE A 1 113 ? 0.550 8.875 5.495 1.00 91.25 113 ILE A O 1
ATOM 905 N N . VAL A 1 114 ? -0.789 7.077 5.513 1.00 91.25 114 VAL A N 1
ATOM 906 C CA . VAL A 1 114 ? 0.154 6.198 4.808 1.00 91.25 114 VAL A CA 1
ATOM 907 C C . VAL A 1 114 ? 0.316 6.623 3.350 1.00 91.25 114 VAL A C 1
ATOM 909 O O . VAL A 1 114 ? 1.445 6.712 2.868 1.00 91.25 114 VAL A O 1
ATOM 912 N N . ARG A 1 115 ? -0.783 6.936 2.650 1.00 93.56 115 ARG A N 1
ATOM 913 C CA . ARG A 1 115 ? -0.740 7.288 1.223 1.00 93.56 115 ARG A CA 1
ATOM 914 C C . ARG A 1 115 ? 0.139 8.509 0.945 1.00 93.56 115 ARG A C 1
ATOM 916 O O . ARG A 1 115 ? 1.032 8.375 0.115 1.00 93.56 115 ARG A O 1
ATOM 923 N N . PRO A 1 116 ? -0.023 9.668 1.615 1.00 93.62 116 PRO A N 1
ATOM 924 C CA . PRO A 1 116 ? 0.798 10.833 1.297 1.00 93.62 116 PRO A CA 1
ATOM 925 C C . PRO A 1 116 ? 2.295 10.587 1.497 1.00 93.62 116 PRO A C 1
ATOM 927 O O . PRO A 1 116 ? 3.100 11.117 0.736 1.00 93.62 116 PRO A O 1
ATOM 930 N N . LYS A 1 117 ? 2.675 9.768 2.487 1.00 93.88 117 LYS A N 1
ATOM 931 C CA . LYS A 1 117 ? 4.078 9.405 2.741 1.00 93.88 117 LYS A CA 1
ATOM 932 C C . LYS A 1 117 ? 4.633 8.516 1.632 1.00 93.88 117 LYS A C 1
ATOM 934 O O . LYS A 1 117 ? 5.722 8.785 1.128 1.00 93.88 117 LYS A O 1
ATOM 939 N N . VAL A 1 118 ? 3.868 7.505 1.214 1.00 93.56 118 VAL A N 1
ATOM 940 C CA . VAL A 1 118 ? 4.218 6.654 0.067 1.00 93.56 118 VAL A CA 1
ATOM 941 C C . VAL A 1 118 ? 4.339 7.497 -1.203 1.00 93.56 118 VAL A C 1
ATOM 943 O O . VAL A 1 118 ? 5.373 7.442 -1.861 1.00 93.56 118 VAL A O 1
ATOM 946 N N . ASP A 1 119 ? 3.352 8.341 -1.507 1.00 93.31 119 ASP A N 1
ATOM 947 C CA . ASP A 1 119 ? 3.348 9.198 -2.698 1.00 93.31 119 ASP A CA 1
ATOM 948 C C . ASP A 1 119 ? 4.525 10.181 -2.704 1.00 93.31 119 ASP A C 1
ATOM 950 O O . ASP A 1 119 ? 5.159 10.398 -3.740 1.00 93.31 119 ASP A O 1
ATOM 954 N N . ALA A 1 120 ? 4.838 10.781 -1.553 1.00 93.50 120 ALA A N 1
ATOM 955 C CA . ALA A 1 120 ? 5.968 11.690 -1.408 1.00 93.50 120 ALA A CA 1
ATOM 956 C C . ALA A 1 120 ? 7.301 10.968 -1.634 1.00 93.50 120 ALA A C 1
ATOM 958 O O . ALA A 1 120 ? 8.156 11.471 -2.368 1.00 93.50 120 ALA A O 1
ATOM 959 N N . ALA A 1 121 ? 7.473 9.777 -1.057 1.00 93.31 121 ALA A N 1
ATOM 960 C CA . ALA A 1 121 ? 8.671 8.974 -1.257 1.00 93.31 121 ALA A CA 1
ATOM 961 C C . ALA A 1 121 ? 8.795 8.492 -2.710 1.00 93.31 121 ALA A C 1
ATOM 963 O O . ALA A 1 121 ? 9.860 8.632 -3.311 1.00 93.31 121 ALA A O 1
ATOM 964 N N . CYS A 1 122 ? 7.696 8.039 -3.310 1.00 92.12 122 CYS A N 1
ATOM 965 C CA . CYS A 1 122 ? 7.623 7.674 -4.717 1.00 92.12 122 CYS A CA 1
ATOM 966 C C . CYS A 1 122 ? 8.036 8.832 -5.629 1.00 92.12 122 CYS A C 1
ATOM 968 O O . CYS A 1 122 ? 8.937 8.669 -6.442 1.00 92.12 122 CYS A O 1
ATOM 970 N N . LYS A 1 123 ? 7.474 10.033 -5.447 1.00 92.88 123 LYS A N 1
ATOM 971 C CA . LYS A 1 123 ? 7.849 11.221 -6.237 1.00 92.88 123 LYS A CA 1
ATOM 972 C C . LYS A 1 123 ? 9.309 11.634 -6.048 1.00 92.88 123 LYS A C 1
ATOM 974 O O . LYS A 1 123 ? 9.937 12.110 -6.988 1.00 92.88 123 LYS A O 1
ATOM 979 N N . LYS A 1 124 ? 9.845 11.484 -4.836 1.00 91.44 124 LYS A N 1
ATOM 980 C CA . LYS A 1 124 ? 11.217 11.891 -4.505 1.00 91.44 124 LYS A CA 1
ATOM 981 C C . LYS A 1 124 ? 12.267 10.940 -5.079 1.00 91.44 124 LYS A C 1
ATOM 983 O O . LYS A 1 124 ? 13.356 11.383 -5.447 1.00 91.44 124 LYS A O 1
ATOM 988 N N . TRP A 1 125 ? 11.965 9.645 -5.126 1.00 89.94 125 TRP A N 1
ATOM 989 C CA . TRP A 1 125 ? 12.969 8.613 -5.377 1.00 89.94 125 TRP A CA 1
ATOM 990 C C . TRP A 1 125 ? 12.764 7.821 -6.668 1.00 89.94 125 TRP A C 1
ATOM 992 O O . TRP A 1 125 ? 13.719 7.182 -7.102 1.00 89.94 125 TRP A O 1
ATOM 1002 N N . SER A 1 126 ? 11.593 7.873 -7.314 1.00 80.19 126 SER A N 1
ATOM 1003 C CA . SER A 1 126 ? 11.295 7.087 -8.529 1.00 80.19 126 SER A CA 1
ATOM 1004 C C . SER A 1 126 ? 12.302 7.300 -9.662 1.00 80.19 126 SER A C 1
ATOM 1006 O O . SER A 1 126 ? 12.600 6.372 -10.403 1.00 80.19 126 SER A O 1
ATOM 1008 N N . HIS A 1 127 ? 12.867 8.503 -9.773 1.00 82.00 127 HIS A N 1
ATOM 1009 C CA . HIS A 1 127 ? 13.870 8.841 -10.787 1.00 82.00 127 HIS A CA 1
ATOM 1010 C C . HIS A 1 127 ? 15.310 8.486 -10.383 1.00 82.00 127 HIS A C 1
ATOM 1012 O O . HIS A 1 127 ? 16.198 8.487 -11.231 1.00 82.00 127 HIS A O 1
ATOM 1018 N N . ASN A 1 128 ? 15.547 8.202 -9.100 1.00 81.69 128 ASN A N 1
ATOM 1019 C CA . ASN A 1 128 ? 16.877 7.978 -8.526 1.00 81.69 128 ASN A CA 1
ATOM 1020 C C . ASN A 1 128 ? 17.140 6.504 -8.188 1.00 81.69 128 ASN A C 1
ATOM 1022 O O . ASN A 1 128 ? 18.294 6.108 -8.031 1.00 81.69 128 ASN A O 1
ATOM 1026 N N . VAL A 1 129 ? 16.085 5.697 -8.057 1.00 81.06 129 VAL A N 1
ATOM 1027 C CA . VAL A 1 129 ? 16.165 4.282 -7.686 1.00 81.06 129 VAL A CA 1
ATOM 1028 C C . VAL A 1 129 ? 15.547 3.437 -8.786 1.00 81.06 129 VAL A C 1
ATOM 1030 O O . VAL A 1 129 ? 14.360 3.553 -9.087 1.00 81.06 129 VAL A O 1
ATOM 1033 N N . SER A 1 130 ? 16.356 2.554 -9.369 1.00 80.69 130 SER A N 1
ATOM 1034 C CA . SER A 1 130 ? 15.912 1.642 -10.420 1.00 80.69 130 SER A CA 1
ATOM 1035 C C . SER A 1 130 ? 14.713 0.813 -9.967 1.00 80.69 130 SER A C 1
ATOM 1037 O O . SER A 1 130 ? 14.736 0.232 -8.882 1.00 80.69 130 SER A O 1
ATOM 1039 N N . PHE A 1 131 ? 13.700 0.712 -10.830 1.00 83.62 131 PHE A N 1
ATOM 1040 C CA . PHE A 1 131 ? 12.488 -0.091 -10.627 1.00 83.62 131 PHE A CA 1
ATOM 1041 C C . PHE A 1 131 ? 11.580 0.359 -9.469 1.00 83.62 131 PHE A C 1
ATOM 1043 O O . PHE A 1 131 ? 10.603 -0.328 -9.159 1.00 83.62 131 PHE A O 1
ATOM 1050 N N . LEU A 1 132 ? 11.870 1.496 -8.824 1.00 83.81 132 LEU A N 1
ATOM 1051 C CA . LEU A 1 132 ? 10.994 2.049 -7.792 1.00 83.81 132 LEU A CA 1
ATOM 1052 C C . LEU A 1 132 ? 9.702 2.620 -8.391 1.00 83.81 132 LEU A C 1
ATOM 1054 O O . LEU A 1 132 ? 8.645 2.503 -7.783 1.00 83.81 132 LEU A O 1
ATOM 1058 N N . ASP A 1 133 ? 9.773 3.164 -9.603 1.00 84.62 133 ASP A N 1
ATOM 1059 C CA . ASP A 1 133 ? 8.618 3.518 -10.433 1.00 84.62 133 ASP A CA 1
ATOM 1060 C C . ASP A 1 133 ? 7.590 2.375 -10.511 1.00 84.62 133 ASP A C 1
ATOM 1062 O O . ASP A 1 133 ? 6.418 2.576 -10.203 1.00 84.62 133 ASP A O 1
ATOM 1066 N N . ARG A 1 134 ? 8.045 1.147 -10.785 1.00 85.50 134 ARG A N 1
ATOM 1067 C CA . ARG A 1 134 ? 7.182 -0.043 -10.864 1.00 85.50 134 ARG A CA 1
ATOM 1068 C C . ARG A 1 134 ? 6.571 -0.444 -9.526 1.00 85.50 134 ARG A C 1
ATOM 1070 O O . ARG A 1 134 ? 5.455 -0.957 -9.492 1.00 85.50 134 ARG A O 1
ATOM 1077 N N . VAL A 1 135 ? 7.293 -0.243 -8.422 1.00 88.00 135 VAL A N 1
ATOM 1078 C CA . VAL A 1 135 ? 6.738 -0.442 -7.073 1.00 88.00 135 VAL A CA 1
ATOM 1079 C C . VAL A 1 135 ? 5.632 0.578 -6.815 1.00 88.00 135 VAL A C 1
ATOM 1081 O O . VAL A 1 135 ? 4.542 0.205 -6.387 1.00 88.00 135 VAL A O 1
ATOM 1084 N N . CYS A 1 136 ? 5.883 1.847 -7.129 1.00 90.06 136 CYS A N 1
ATOM 1085 C CA . CYS A 1 136 ? 4.935 2.937 -6.932 1.00 90.06 136 CYS A CA 1
ATOM 1086 C C . CYS A 1 136 ? 3.663 2.777 -7.774 1.00 90.06 136 CYS A C 1
ATOM 1088 O O . CYS A 1 136 ? 2.570 2.982 -7.259 1.00 90.06 136 CYS A O 1
ATOM 1090 N N . GLU A 1 137 ? 3.776 2.331 -9.027 1.00 88.62 137 GLU A N 1
ATOM 1091 C CA . GLU A 1 137 ? 2.622 2.025 -9.888 1.00 88.62 137 GLU A CA 1
ATOM 1092 C C . GLU A 1 137 ? 1.733 0.906 -9.328 1.00 88.62 137 GLU A C 1
ATOM 1094 O O . GLU A 1 137 ? 0.530 0.880 -9.581 1.00 88.62 137 GLU A O 1
ATOM 1099 N N . LYS A 1 138 ? 2.311 -0.020 -8.556 1.00 84.31 138 LYS A N 1
ATOM 1100 C CA . LYS A 1 138 ? 1.592 -1.155 -7.962 1.00 84.31 138 LYS A CA 1
ATOM 1101 C C . LYS A 1 138 ? 1.000 -0.853 -6.594 1.00 84.31 138 LYS A C 1
ATOM 1103 O O . LYS A 1 138 ? 0.078 -1.548 -6.168 1.00 84.31 138 LYS A O 1
ATOM 1108 N N . LEU A 1 139 ? 1.460 0.205 -5.933 1.00 86.75 139 LEU A N 1
ATOM 1109 C CA . LEU A 1 139 ? 0.872 0.732 -4.702 1.00 86.75 139 LEU A CA 1
ATOM 1110 C C . LEU A 1 139 ? -0.383 1.566 -5.000 1.00 86.75 139 LEU A C 1
ATOM 1112 O O . LEU A 1 139 ? -0.520 2.708 -4.572 1.00 86.75 139 LEU A O 1
ATOM 1116 N N . VAL A 1 140 ? -1.318 0.964 -5.736 1.00 82.94 140 VAL A N 1
ATOM 1117 C CA . VAL A 1 140 ? -2.637 1.537 -6.012 1.00 82.94 140 VAL A CA 1
ATOM 1118 C C . VAL A 1 140 ? -3.488 1.584 -4.743 1.00 82.94 140 VAL A C 1
ATOM 1120 O O . VAL A 1 140 ? -3.228 0.882 -3.766 1.00 82.94 140 VAL A O 1
ATOM 1123 N N . ASP A 1 141 ? -4.566 2.362 -4.786 1.00 82.38 141 ASP A N 1
ATOM 1124 C CA . ASP A 1 141 ? -5.520 2.574 -3.693 1.00 82.38 141 ASP A CA 1
ATOM 1125 C C . ASP A 1 141 ? -5.894 1.298 -2.935 1.00 82.38 141 ASP A C 1
ATOM 1127 O 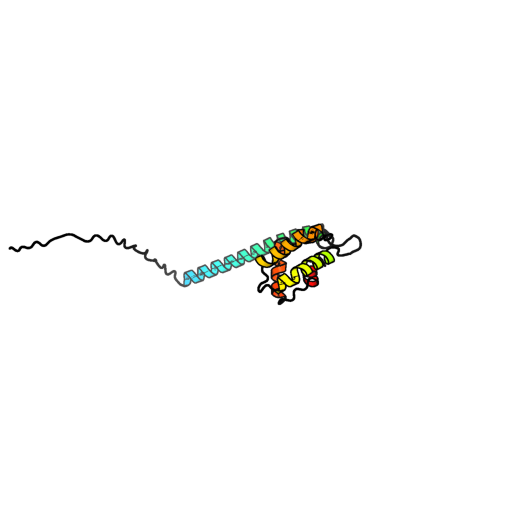O . ASP A 1 141 ? -5.840 1.268 -1.708 1.00 82.38 141 ASP A O 1
ATOM 1131 N N . GLN A 1 142 ? -6.218 0.226 -3.660 1.00 79.44 142 GLN A N 1
ATOM 1132 C CA . GLN A 1 142 ? -6.583 -1.054 -3.058 1.00 79.44 142 GLN A CA 1
ATOM 1133 C C . GLN A 1 142 ? -5.417 -1.697 -2.292 1.00 79.44 142 GLN A C 1
ATOM 1135 O O . GLN A 1 142 ? -5.611 -2.173 -1.175 1.00 79.44 142 GLN A O 1
ATOM 1140 N N . ALA A 1 143 ? -4.206 -1.683 -2.857 1.00 85.94 143 ALA A N 1
ATOM 1141 C CA . ALA A 1 143 ? -3.018 -2.226 -2.201 1.00 85.94 143 ALA A CA 1
ATOM 1142 C C . ALA A 1 143 ? -2.668 -1.427 -0.937 1.00 85.94 143 ALA A C 1
ATOM 1144 O O . ALA A 1 143 ? -2.328 -2.009 0.091 1.00 85.94 143 ALA A O 1
ATOM 1145 N N . LEU A 1 144 ? -2.817 -0.099 -0.985 1.00 89.75 144 LEU A N 1
ATOM 1146 C CA . LEU A 1 144 ? -2.599 0.776 0.167 1.00 89.75 144 LEU A CA 1
ATOM 1147 C C . LEU A 1 144 ? -3.644 0.573 1.268 1.00 89.75 144 LEU A C 1
ATOM 1149 O O . LEU A 1 144 ? -3.284 0.588 2.444 1.00 89.75 144 LEU A O 1
ATOM 1153 N N . VAL A 1 145 ? -4.914 0.341 0.919 1.00 91.25 145 VAL A N 1
ATOM 1154 C CA . VAL A 1 145 ? -5.956 -0.012 1.898 1.00 91.25 145 VAL A CA 1
ATOM 1155 C C . VAL A 1 145 ? -5.571 -1.297 2.629 1.00 91.25 145 VAL A C 1
ATOM 1157 O O . VAL A 1 145 ? -5.439 -1.270 3.854 1.00 91.25 145 VAL A O 1
ATOM 1160 N N . SER A 1 146 ? -5.288 -2.378 1.897 1.00 88.75 146 SER A N 1
ATOM 1161 C CA . SER A 1 146 ? -4.885 -3.659 2.494 1.00 88.75 146 SER A CA 1
ATOM 1162 C C . SER A 1 146 ? -3.609 -3.539 3.329 1.00 88.75 146 SER A C 1
ATOM 1164 O O . SER A 1 146 ? -3.525 -4.111 4.414 1.00 88.75 146 SER A O 1
ATOM 1166 N N . LEU A 1 147 ? -2.637 -2.744 2.874 1.00 90.00 147 LEU A N 1
ATOM 1167 C CA . LEU A 1 147 ? -1.428 -2.453 3.639 1.00 90.00 147 LEU A CA 1
ATOM 1168 C C . LEU A 1 147 ? -1.742 -1.730 4.953 1.00 90.00 147 LEU A C 1
ATOM 1170 O O . LEU A 1 147 ? -1.184 -2.081 5.987 1.00 90.00 147 LEU A O 1
ATOM 1174 N N . THR A 1 148 ? -2.630 -0.733 4.944 1.00 89.88 148 THR A N 1
ATOM 1175 C CA . THR A 1 148 ? -2.981 0.006 6.169 1.00 89.88 148 THR A CA 1
ATOM 1176 C C . THR A 1 148 ? -3.718 -0.862 7.184 1.00 89.88 148 THR A C 1
ATOM 1178 O O . THR A 1 148 ? -3.482 -0.729 8.382 1.00 89.88 148 THR A O 1
ATOM 1181 N N . GLU A 1 149 ? -4.573 -1.778 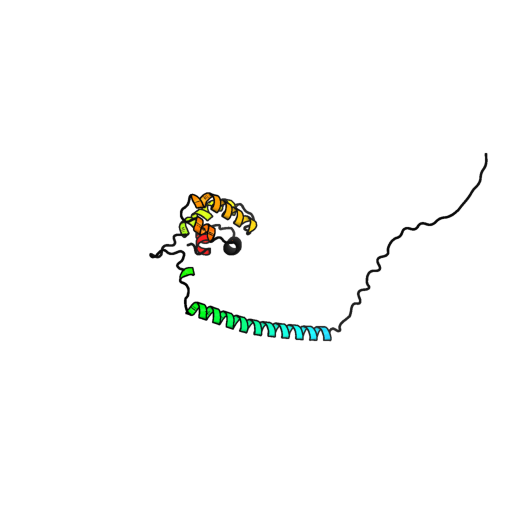6.727 1.00 90.00 149 GLU A N 1
ATOM 1182 C CA . GLU A 1 149 ? -5.237 -2.755 7.595 1.00 90.00 149 GLU A CA 1
ATOM 1183 C C . GLU A 1 149 ? -4.227 -3.723 8.212 1.00 90.00 149 GLU A C 1
ATOM 1185 O O . GLU A 1 149 ? -4.244 -3.940 9.424 1.00 90.00 149 GLU A O 1
ATOM 1190 N N . TRP A 1 150 ? -3.298 -4.233 7.400 1.00 90.06 150 TRP A N 1
ATOM 1191 C CA . TRP A 1 150 ? -2.229 -5.111 7.863 1.00 90.06 150 TRP A CA 1
ATOM 1192 C C . TRP A 1 150 ? -1.312 -4.418 8.881 1.00 90.06 150 TRP A C 1
ATOM 1194 O O . TRP A 1 150 ? -1.074 -4.949 9.962 1.00 90.06 150 TRP A O 1
ATOM 1204 N N . LEU A 1 151 ? -0.879 -3.185 8.599 1.00 88.38 151 LEU A N 1
ATOM 1205 C CA . LEU A 1 151 ? -0.028 -2.396 9.496 1.00 88.38 151 LEU A CA 1
ATOM 1206 C C . LEU A 1 151 ? -0.671 -2.134 10.867 1.00 88.38 151 LEU A C 1
ATOM 1208 O O . LEU A 1 151 ? 0.039 -2.071 11.867 1.00 88.38 151 LEU A O 1
ATOM 1212 N N . ARG A 1 152 ? -2.002 -1.989 10.932 1.00 85.94 152 ARG A N 1
ATOM 1213 C CA . ARG A 1 152 ? -2.726 -1.851 12.208 1.00 85.94 152 ARG A CA 1
ATOM 1214 C C . ARG A 1 152 ? -2.761 -3.150 13.005 1.00 85.94 152 ARG A C 1
ATOM 1216 O O . ARG A 1 152 ? -2.722 -3.096 14.229 1.00 85.94 152 ARG A O 1
ATOM 1223 N N . ALA A 1 153 ? -2.868 -4.290 12.326 1.00 85.62 153 ALA A N 1
ATOM 1224 C CA . ALA A 1 153 ? -2.881 -5.600 12.972 1.00 85.62 153 ALA A CA 1
ATOM 1225 C C . ALA A 1 153 ? -1.499 -5.994 13.523 1.00 85.62 153 ALA A C 1
ATOM 1227 O O . ALA A 1 153 ? -1.412 -6.759 14.476 1.00 85.62 153 ALA A O 1
ATOM 1228 N N . GLU A 1 154 ? -0.425 -5.450 12.951 1.00 79.31 154 GLU A N 1
ATOM 1229 C CA . GLU A 1 154 ? 0.959 -5.833 13.252 1.00 79.31 154 GLU A CA 1
ATOM 1230 C C . GLU A 1 154 ? 1.564 -5.140 14.501 1.00 79.31 154 GLU A C 1
ATOM 1232 O O . GLU A 1 154 ? 2.779 -5.182 14.699 1.00 79.31 154 GLU A O 1
ATOM 1237 N N . GLU A 1 155 ? 0.737 -4.504 15.345 1.00 64.94 155 GLU A N 1
ATOM 1238 C CA . GLU A 1 155 ? 1.129 -3.852 16.615 1.00 64.94 155 GLU A CA 1
ATOM 1239 C C . GLU A 1 155 ? 2.402 -2.982 16.496 1.00 64.94 155 GLU A C 1
ATOM 1241 O O . GLU A 1 155 ? 3.365 -3.141 17.245 1.00 64.94 155 GLU A O 1
ATOM 1246 N N . GLU A 1 156 ? 2.432 -2.071 15.514 1.00 62.06 156 GLU A N 1
ATOM 1247 C CA . GLU A 1 156 ? 3.496 -1.061 15.325 1.00 62.06 156 GLU A CA 1
ATOM 1248 C C . GLU A 1 156 ? 4.889 -1.603 14.940 1.00 62.06 156 GLU A C 1
ATOM 1250 O O . GLU A 1 156 ? 5.864 -0.849 14.855 1.00 62.06 156 GLU A O 1
ATOM 1255 N N . LYS A 1 157 ? 5.019 -2.891 14.600 1.00 77.81 157 LYS A N 1
ATOM 1256 C CA . LYS A 1 157 ? 6.280 -3.449 14.082 1.00 77.81 157 LYS A CA 1
ATOM 1257 C C . LYS A 1 157 ? 6.440 -3.169 12.590 1.00 77.81 157 LYS A C 1
ATOM 1259 O O . LYS A 1 157 ? 6.379 -4.076 11.760 1.00 77.81 157 LYS A O 1
ATOM 1264 N N . ILE A 1 158 ? 6.696 -1.906 12.245 1.00 85.75 158 ILE A N 1
ATOM 1265 C CA . ILE A 1 158 ? 6.983 -1.496 10.864 1.00 85.75 158 ILE A CA 1
ATOM 1266 C C . ILE A 1 158 ? 8.338 -2.066 10.437 1.00 85.75 158 ILE A C 1
ATOM 1268 O O . ILE A 1 158 ? 9.406 -1.528 10.753 1.00 85.75 158 ILE A O 1
ATOM 1272 N N . ASN A 1 159 ? 8.272 -3.188 9.723 1.00 90.38 159 ASN A N 1
ATOM 1273 C CA . ASN A 1 159 ? 9.403 -3.877 9.126 1.00 90.38 159 ASN A CA 1
ATOM 1274 C C . ASN A 1 159 ? 9.258 -3.842 7.588 1.00 90.38 159 ASN A C 1
ATOM 1276 O O . ASN A 1 159 ? 8.331 -4.472 7.071 1.00 90.38 159 ASN A O 1
ATOM 1280 N N . PRO A 1 160 ? 10.159 -3.144 6.866 1.00 90.88 160 PRO A N 1
ATOM 1281 C CA . PRO A 1 160 ? 10.124 -3.039 5.405 1.00 90.88 160 PRO A CA 1
ATOM 1282 C C . PRO A 1 160 ? 10.065 -4.389 4.681 1.00 90.88 160 PRO A C 1
ATOM 1284 O O . PRO A 1 160 ? 9.243 -4.567 3.789 1.00 90.88 160 PRO A O 1
ATOM 1287 N N . GLU A 1 161 ? 10.852 -5.371 5.124 1.00 90.19 161 GLU A N 1
ATOM 1288 C CA . GLU A 1 161 ? 10.903 -6.698 4.505 1.00 90.19 161 GLU A CA 1
ATOM 1289 C C . GLU A 1 161 ? 9.558 -7.415 4.607 1.00 90.19 161 GLU A C 1
ATOM 1291 O O . GLU A 1 161 ? 9.046 -7.952 3.626 1.00 90.19 161 GLU A O 1
ATOM 1296 N N . ARG A 1 162 ? 8.927 -7.360 5.784 1.00 90.38 162 ARG A N 1
ATOM 1297 C CA . ARG A 1 162 ? 7.614 -7.982 5.991 1.00 90.38 162 ARG A CA 1
ATOM 1298 C C . ARG A 1 162 ? 6.516 -7.297 5.190 1.00 90.38 162 ARG A C 1
ATOM 1300 O O . ARG A 1 162 ? 5.653 -7.988 4.654 1.00 90.38 162 ARG A O 1
ATOM 1307 N N . ILE A 1 163 ? 6.574 -5.970 5.074 1.00 91.31 163 ILE A N 1
ATOM 1308 C CA . ILE A 1 163 ? 5.662 -5.204 4.217 1.00 91.31 163 ILE A CA 1
ATOM 1309 C C . ILE A 1 163 ? 5.797 -5.674 2.766 1.00 91.31 163 ILE A C 1
ATOM 1311 O O . ILE A 1 163 ? 4.799 -5.958 2.108 1.00 91.31 163 ILE A O 1
ATOM 1315 N N . CYS A 1 164 ? 7.024 -5.815 2.272 1.00 90.38 164 CYS A N 1
ATOM 1316 C CA . CYS A 1 164 ? 7.263 -6.201 0.888 1.00 90.38 164 CYS A CA 1
ATOM 1317 C C . CYS A 1 164 ? 6.897 -7.659 0.587 1.00 90.38 164 CYS A C 1
ATOM 1319 O O . CYS A 1 164 ? 6.449 -7.951 -0.523 1.00 90.38 164 CYS A O 1
ATOM 1321 N N . VAL A 1 165 ? 7.007 -8.558 1.569 1.00 88.75 165 VAL A N 1
ATOM 1322 C CA . VAL A 1 165 ? 6.466 -9.926 1.482 1.00 88.75 165 VAL A CA 1
ATOM 1323 C C . VAL A 1 165 ? 4.935 -9.915 1.464 1.00 88.75 165 VAL A C 1
ATOM 1325 O O . VAL A 1 165 ? 4.331 -10.609 0.648 1.00 88.75 165 VAL A O 1
ATOM 1328 N N . PHE A 1 166 ? 4.295 -9.109 2.319 1.00 88.31 166 PHE A N 1
ATOM 1329 C CA . PHE A 1 166 ? 2.835 -8.957 2.339 1.00 88.31 166 PHE A CA 1
ATOM 1330 C C . PHE A 1 166 ? 2.294 -8.427 1.002 1.00 88.31 166 PHE A C 1
ATOM 1332 O O . PHE A 1 166 ? 1.281 -8.908 0.504 1.00 88.31 166 PHE A O 1
ATOM 1339 N N . LEU A 1 167 ? 3.006 -7.482 0.386 1.00 87.56 167 LEU A N 1
ATOM 1340 C CA . LEU A 1 167 ? 2.678 -6.929 -0.930 1.00 87.56 167 LEU A CA 1
ATOM 1341 C C . LEU A 1 167 ? 3.051 -7.851 -2.103 1.00 87.56 167 LEU A C 1
ATOM 1343 O O . LEU A 1 167 ? 2.860 -7.467 -3.256 1.00 87.56 167 LEU A O 1
ATOM 1347 N N . HIS A 1 168 ? 3.596 -9.042 -1.833 1.00 85.94 168 HIS A N 1
ATOM 1348 C CA . HIS A 1 168 ? 4.068 -9.998 -2.840 1.00 85.94 168 HIS A CA 1
ATOM 1349 C C . HIS A 1 168 ? 5.135 -9.434 -3.800 1.00 85.94 168 HIS A C 1
ATOM 1351 O O . HIS A 1 168 ? 5.259 -9.875 -4.942 1.00 85.94 168 HIS A O 1
ATOM 1357 N N . MET A 1 169 ? 5.919 -8.456 -3.336 1.00 82.94 169 MET A N 1
ATOM 1358 C CA . MET A 1 169 ? 7.068 -7.888 -4.057 1.00 82.94 169 MET A CA 1
ATOM 1359 C C . MET A 1 169 ? 8.389 -8.557 -3.643 1.00 82.94 169 MET A C 1
ATOM 1361 O O . MET A 1 169 ? 9.357 -8.552 -4.409 1.00 82.94 169 MET A O 1
ATOM 1365 N N . CYS A 1 170 ? 8.391 -9.149 -2.445 1.00 82.25 170 CYS A N 1
ATOM 1366 C CA . CYS A 1 170 ? 9.307 -10.167 -1.943 1.00 82.25 170 CYS A CA 1
ATOM 1367 C C . CYS A 1 170 ? 8.523 -11.474 -1.688 1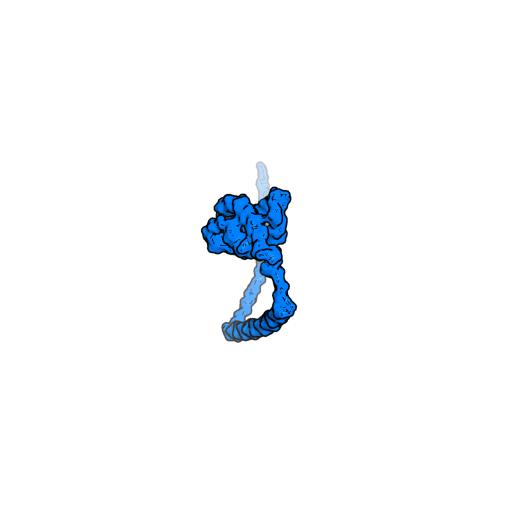.00 82.25 170 CYS A C 1
ATOM 1369 O O . CYS A 1 170 ? 9.169 -12.453 -1.277 1.00 82.25 170 CYS A O 1
#

pLDDT: mean 73.25, std 19.26, range [35.06, 94.25]

Secondary structure (DSSP, 8-state):
------------------------------HHHHHHHHHHHHHHHHHHHHHHHHHHHHHHHHHHHHHHH---GGGTSSSB-TT--BTTHHHHHHHHHHHHHHHHT-S---HHHHHHHHHHHHHHHTTTSTTHHHHHHH--HHHHHHHHHHHHHTTT---HHHHHHHTT--

Radius of gyration: 33.96 Å; Cα contacts (8 Å, |Δi|>4): 103; chains: 1; bounding box: 75×98×56 Å

Organism: NCBI:txid465554

Foldseek 3Di:
DDDDDDDDDDDDDPPDPPPPPPPPPPPCDDPVVVVVVVVVVVVVVVVVVVVVVVVVVVVVVVVVVVVVVDPPCCVVPVQQPVPGDLPLLVLQLVLLVVCLVVQLPDPAQALVRQVVSSVVSLVVPVVPDPCNVVVSVLCDPVLSRVLSVVCVVVVSPSHSNVSCVVSVSD

InterPro domains:
  IPR008139 Saposin B type domain [PS50015] (85-170)
  IPR011001 Saposin-like [SSF47862] (86-170)

Solvent-accessible surface area (backbone atoms only — not comparable to full-atom values): 10289 Å² total; per-residue (Å²): 133,85,90,84,89,83,90,83,90,83,82,89,80,80,85,73,83,78,79,78,72,81,78,79,80,79,77,81,72,52,77,63,60,54,53,50,52,49,51,55,49,52,52,50,49,53,51,51,50,52,53,51,48,55,52,52,47,51,52,50,48,52,52,47,53,55,42,71,79,45,66,66,61,60,88,75,49,74,50,32,52,102,86,66,48,53,70,41,28,63,36,38,26,52,54,39,55,71,46,37,70,67,53,71,70,44,94,61,67,40,54,86,56,48,48,59,52,50,52,50,50,39,71,72,36,34,90,79,38,80,63,26,49,62,49,50,71,61,58,36,72,68,52,43,45,53,47,27,56,50,54,60,72,50,75,74,68,85,44,33,64,60,52,24,41,74,71,69,35,84